Protein AF-A0A920FPR9-F1 (afdb_monomer_lite)

Structure (mmCIF, N/CA/C/O backbone):
data_AF-A0A920FPR9-F1
#
_entry.id   AF-A0A920FPR9-F1
#
loop_
_atom_site.group_PDB
_atom_site.id
_atom_site.type_symbol
_atom_site.label_atom_id
_atom_site.label_alt_id
_atom_site.label_comp_id
_atom_site.label_asym_id
_atom_site.label_entity_id
_atom_site.label_seq_id
_atom_site.pdbx_PDB_ins_code
_atom_site.Cartn_x
_atom_site.Cartn_y
_atom_site.Cartn_z
_atom_site.occupancy
_atom_site.B_iso_or_equiv
_atom_site.auth_seq_id
_atom_site.auth_comp_id
_atom_site.auth_asym_id
_atom_site.auth_atom_id
_atom_site.pdbx_PDB_model_num
ATOM 1 N N . MET A 1 1 ? -4.034 -4.593 37.000 1.00 54.41 1 MET A N 1
ATOM 2 C CA . MET A 1 1 ? -3.322 -3.969 35.863 1.00 54.41 1 MET A CA 1
ATOM 3 C C . MET A 1 1 ? -4.265 -4.034 34.671 1.00 54.41 1 MET A C 1
ATOM 5 O O . MET A 1 1 ? -4.746 -5.123 34.390 1.00 54.41 1 MET A O 1
ATOM 9 N N . LYS A 1 2 ? -4.655 -2.903 34.071 1.00 58.06 2 LYS A N 1
ATOM 10 C CA . LYS A 1 2 ? -5.606 -2.903 32.948 1.00 58.06 2 LYS A CA 1
ATOM 11 C C . LYS A 1 2 ? -4.841 -3.323 31.690 1.00 58.06 2 LYS A C 1
ATOM 13 O O . LYS A 1 2 ? -3.871 -2.659 31.336 1.00 58.06 2 LYS A O 1
ATOM 18 N N . ILE A 1 3 ? -5.212 -4.448 31.088 1.00 63.12 3 ILE A N 1
ATOM 19 C CA . ILE A 1 3 ? -4.632 -4.906 29.823 1.00 63.12 3 ILE A CA 1
ATOM 20 C C . ILE A 1 3 ? -5.325 -4.104 28.722 1.00 63.12 3 ILE A C 1
ATOM 22 O O . ILE A 1 3 ? -6.551 -4.095 28.641 1.00 63.12 3 ILE A O 1
ATOM 26 N N . ASN A 1 4 ? -4.548 -3.375 27.925 1.00 75.25 4 ASN A N 1
ATOM 27 C CA . ASN A 1 4 ? -5.068 -2.700 26.743 1.00 75.25 4 ASN A CA 1
ATOM 28 C C . ASN A 1 4 ? -5.108 -3.730 25.615 1.00 75.25 4 ASN A C 1
ATOM 30 O O . ASN A 1 4 ? -4.087 -4.020 24.995 1.00 75.25 4 ASN A O 1
ATOM 34 N N . GLU A 1 5 ? -6.274 -4.331 25.411 1.00 85.25 5 GLU A N 1
ATOM 35 C CA . GLU A 1 5 ? -6.492 -5.309 24.350 1.00 85.25 5 GLU A CA 1
ATOM 36 C C . GLU A 1 5 ? -6.717 -4.594 23.012 1.00 85.25 5 GLU A C 1
ATOM 38 O O . GLU A 1 5 ? -7.493 -3.642 2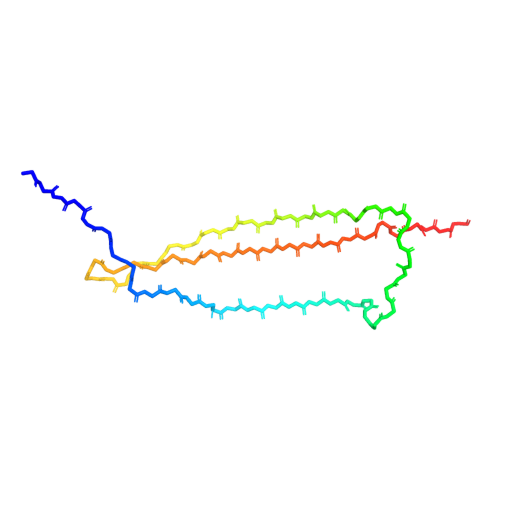2.920 1.00 85.25 5 GLU A O 1
ATOM 43 N N . ILE A 1 6 ? -6.035 -5.061 21.965 1.00 90.31 6 ILE A N 1
ATOM 44 C CA . ILE A 1 6 ? -6.274 -4.656 20.578 1.00 90.31 6 ILE A CA 1
ATOM 45 C C . ILE A 1 6 ? -6.886 -5.859 19.873 1.00 90.31 6 ILE A C 1
ATOM 47 O O . ILE A 1 6 ? -6.290 -6.933 19.854 1.00 90.31 6 ILE A O 1
ATOM 51 N N . THR A 1 7 ? -8.060 -5.673 19.277 1.00 92.69 7 THR A N 1
ATOM 52 C CA . THR A 1 7 ? -8.734 -6.709 18.487 1.00 92.69 7 THR A CA 1
ATOM 53 C C . THR A 1 7 ? -8.891 -6.228 17.049 1.00 92.69 7 THR A C 1
ATOM 55 O O . THR A 1 7 ? -9.342 -5.109 16.814 1.00 92.69 7 THR A O 1
ATOM 58 N N . LEU A 1 8 ? -8.530 -7.070 16.077 1.00 94.12 8 LEU A N 1
ATOM 59 C CA . LEU A 1 8 ? -8.786 -6.808 14.661 1.00 94.12 8 LEU A CA 1
ATOM 60 C C . LEU A 1 8 ? -10.201 -7.279 14.312 1.00 94.12 8 LEU A C 1
ATOM 62 O O . LEU A 1 8 ? -10.463 -8.478 14.291 1.00 94.12 8 LEU A O 1
ATOM 66 N N . MET A 1 9 ? -11.106 -6.342 14.025 1.00 93.94 9 MET A N 1
ATOM 67 C CA . MET A 1 9 ? -12.485 -6.675 13.638 1.00 93.94 9 MET A CA 1
ATOM 68 C C . MET A 1 9 ? -12.589 -7.164 12.189 1.00 93.94 9 MET A C 1
ATOM 70 O O . MET A 1 9 ? -13.451 -7.976 11.866 1.00 93.94 9 MET A O 1
ATOM 74 N N . GLY A 1 10 ? -11.716 -6.671 11.310 1.00 94.94 10 GLY A N 1
ATOM 75 C CA . GLY A 1 10 ? -11.686 -7.056 9.907 1.00 94.94 10 GLY A CA 1
ATOM 76 C C . GLY A 1 10 ? -10.540 -6.391 9.155 1.00 94.94 10 GLY A C 1
ATOM 77 O O . GLY A 1 10 ? -10.048 -5.334 9.544 1.00 94.94 10 GLY A O 1
ATOM 78 N N . GLN A 1 11 ? -10.126 -7.024 8.063 1.00 96.94 11 GLN A N 1
ATOM 79 C CA . GLN A 1 11 ? -9.150 -6.501 7.117 1.00 96.94 11 GLN A CA 1
ATOM 80 C C . GLN A 1 11 ? -9.700 -6.725 5.718 1.00 96.94 11 GLN A C 1
ATOM 82 O O . GLN A 1 11 ? -10.131 -7.826 5.381 1.00 96.94 11 GLN A O 1
ATOM 87 N N . TYR A 1 12 ? -9.706 -5.673 4.913 1.00 97.50 12 TYR A N 1
ATOM 88 C CA . TYR A 1 12 ? -10.281 -5.725 3.583 1.00 97.50 12 TYR A CA 1
ATOM 89 C C . TYR A 1 12 ? -9.613 -4.707 2.662 1.00 97.50 12 TYR A C 1
ATOM 91 O O . TYR A 1 12 ? -8.967 -3.758 3.109 1.00 97.50 12 TYR A O 1
ATOM 99 N N . ILE A 1 13 ? -9.762 -4.933 1.360 1.00 97.69 13 ILE A N 1
ATOM 100 C CA . ILE A 1 13 ? -9.270 -4.040 0.315 1.00 97.69 13 ILE A CA 1
ATOM 101 C C . ILE A 1 13 ? -10.408 -3.092 -0.053 1.00 97.69 13 ILE A C 1
ATOM 103 O O . ILE A 1 13 ? -11.469 -3.535 -0.486 1.00 97.69 13 ILE A O 1
ATOM 107 N N . LYS A 1 14 ? -10.188 -1.788 0.131 1.00 97.31 14 LYS A N 1
ATOM 108 C CA . LYS A 1 14 ? -11.145 -0.748 -0.281 1.00 97.31 14 LYS A CA 1
ATOM 109 C C . LYS A 1 14 ? -11.049 -0.404 -1.758 1.00 97.31 14 LYS A C 1
ATOM 111 O O . LYS A 1 14 ? -12.059 -0.104 -2.380 1.00 97.31 14 LYS A O 1
ATOM 116 N N . ASP A 1 15 ? -9.830 -0.412 -2.279 1.00 98.12 15 ASP A N 1
ATOM 117 C CA . ASP A 1 15 ? -9.522 -0.059 -3.656 1.00 98.12 15 ASP A CA 1
ATOM 118 C C . ASP A 1 15 ? -8.263 -0.816 -4.091 1.00 98.12 15 ASP A C 1
ATOM 120 O O . ASP A 1 15 ? -7.319 -0.971 -3.309 1.00 98.12 15 ASP A O 1
ATOM 124 N N . LEU A 1 16 ? -8.275 -1.307 -5.326 1.00 97.94 16 LEU A N 1
ATOM 125 C CA . LEU A 1 16 ? -7.160 -1.998 -5.955 1.00 97.94 16 LEU A CA 1
ATOM 126 C C . LEU A 1 16 ? -7.167 -1.666 -7.439 1.00 97.94 16 LEU A C 1
ATOM 128 O O . LEU A 1 16 ? -8.112 -1.988 -8.157 1.00 97.94 16 LEU A O 1
ATOM 132 N N . SER A 1 17 ? -6.062 -1.104 -7.904 1.00 98.00 17 SER A N 1
ATOM 133 C CA . SER A 1 17 ? -5.821 -0.882 -9.320 1.00 98.00 17 SER A CA 1
ATOM 134 C C . SER A 1 17 ? -4.448 -1.407 -9.715 1.00 98.00 17 SER A C 1
ATOM 136 O O . SER A 1 17 ? -3.483 -1.364 -8.948 1.00 98.00 17 SER A O 1
ATOM 138 N N . PHE A 1 18 ? -4.377 -1.934 -10.933 1.00 97.12 18 PHE A N 1
ATOM 139 C CA . PHE A 1 18 ? -3.135 -2.320 -11.577 1.00 97.12 18 PHE A CA 1
ATOM 140 C C . PHE A 1 18 ? -3.227 -1.966 -13.054 1.00 97.12 18 PHE A C 1
ATOM 142 O O . PHE A 1 18 ? -4.166 -2.367 -13.740 1.00 97.12 18 PHE A O 1
ATOM 149 N N . GLU A 1 19 ? -2.228 -1.240 -13.540 1.00 95.19 19 GLU A N 1
ATOM 150 C CA . GLU A 1 19 ? -2.155 -0.819 -14.930 1.00 95.19 19 GLU A CA 1
ATOM 151 C C . GLU A 1 19 ? -0.767 -1.125 -15.485 1.00 95.19 19 GLU A C 1
ATOM 153 O O . GLU A 1 19 ? 0.256 -0.790 -14.885 1.00 95.19 19 GLU A O 1
ATOM 158 N N . ASN A 1 20 ? -0.739 -1.743 -16.664 1.00 92.69 20 ASN A N 1
ATOM 159 C CA . ASN A 1 20 ? 0.474 -1.918 -17.449 1.00 92.69 20 ASN A CA 1
ATOM 160 C C . ASN A 1 20 ? 0.216 -1.431 -18.883 1.00 92.69 20 ASN A C 1
ATOM 162 O O . ASN A 1 20 ? -0.232 -2.220 -19.718 1.00 92.69 20 ASN A O 1
ATOM 166 N N . PRO A 1 21 ? 0.523 -0.158 -19.195 1.00 90.69 21 PRO A N 1
ATOM 167 C CA . PRO A 1 21 ? 0.312 0.407 -20.529 1.00 90.69 21 PRO A CA 1
ATOM 168 C C . PRO A 1 21 ? 1.095 -0.291 -21.651 1.00 90.69 21 PRO A C 1
ATOM 170 O O . PRO A 1 21 ? 0.811 -0.071 -22.822 1.00 90.69 21 PRO A O 1
ATOM 173 N N . MET A 1 22 ? 2.102 -1.101 -21.309 1.00 85.88 22 MET A N 1
ATOM 174 C CA . MET A 1 22 ? 2.939 -1.822 -22.272 1.00 85.88 22 MET A CA 1
ATOM 175 C C . MET A 1 22 ? 2.479 -3.270 -22.491 1.00 85.88 22 MET A C 1
ATOM 177 O O . MET A 1 22 ? 3.093 -3.991 -23.272 1.00 85.88 22 MET A O 1
ATOM 181 N N . ALA A 1 23 ? 1.425 -3.730 -21.810 1.00 88.88 23 ALA A N 1
ATOM 182 C CA . ALA A 1 23 ? 0.899 -5.075 -22.010 1.00 88.88 23 ALA A CA 1
ATOM 183 C C . ALA A 1 23 ? 0.272 -5.243 -23.415 1.00 88.88 23 ALA A C 1
ATOM 185 O O . ALA A 1 23 ? -0.316 -4.300 -23.942 1.00 88.88 23 ALA A O 1
ATOM 186 N N . PRO A 1 24 ? 0.359 -6.442 -24.028 1.00 87.19 24 PRO A N 1
ATOM 187 C CA . PRO A 1 24 ? 1.112 -7.617 -23.569 1.00 87.19 24 PRO A CA 1
ATOM 188 C C . PRO A 1 24 ? 2.613 -7.543 -23.907 1.00 87.19 24 PRO A C 1
ATOM 190 O O . PRO A 1 24 ? 3.409 -8.315 -23.378 1.00 87.19 24 PRO A O 1
ATOM 193 N N . ASN A 1 25 ? 3.002 -6.614 -24.783 1.00 81.88 25 ASN A N 1
ATOM 194 C CA . ASN A 1 25 ? 4.328 -6.538 -25.387 1.00 81.88 25 ASN A CA 1
ATOM 195 C C . ASN A 1 25 ? 5.307 -5.748 -24.510 1.00 81.88 25 ASN A C 1
ATOM 197 O O . ASN A 1 25 ? 5.702 -4.626 -24.833 1.00 81.88 25 ASN A O 1
ATOM 201 N N . LEU A 1 26 ? 5.724 -6.356 -23.399 1.00 79.62 26 LEU A N 1
ATOM 202 C CA . LEU A 1 26 ? 6.798 -5.806 -22.581 1.00 79.62 26 LEU A CA 1
ATOM 203 C C . LEU A 1 26 ? 8.146 -6.031 -23.297 1.00 79.62 26 LEU A C 1
ATOM 205 O O . LEU A 1 26 ? 8.503 -7.181 -23.561 1.00 79.62 26 LEU A O 1
ATOM 209 N N . PRO A 1 27 ? 8.914 -4.978 -23.627 1.00 73.81 27 PRO A N 1
ATOM 210 C CA . PRO A 1 27 ? 10.205 -5.142 -24.277 1.00 73.81 27 PRO A CA 1
ATOM 211 C C . PRO A 1 27 ? 11.179 -5.856 -23.339 1.00 73.81 27 PRO A C 1
ATOM 213 O O . PRO A 1 27 ? 11.151 -5.648 -22.124 1.00 73.81 27 PRO A O 1
ATOM 216 N N . SER A 1 28 ? 12.078 -6.657 -23.910 1.00 73.81 28 SER A N 1
ATOM 217 C CA . SER A 1 28 ? 13.195 -7.254 -23.180 1.00 73.81 28 SER A CA 1
ATOM 218 C C . SER A 1 28 ? 14.019 -6.151 -22.512 1.00 73.81 28 SER A C 1
ATOM 220 O O . SER A 1 28 ? 14.619 -5.309 -23.186 1.00 73.81 28 SER A O 1
ATOM 222 N N . GLN A 1 29 ? 14.016 -6.126 -21.181 1.00 69.69 29 GLN A N 1
ATOM 223 C CA . GLN 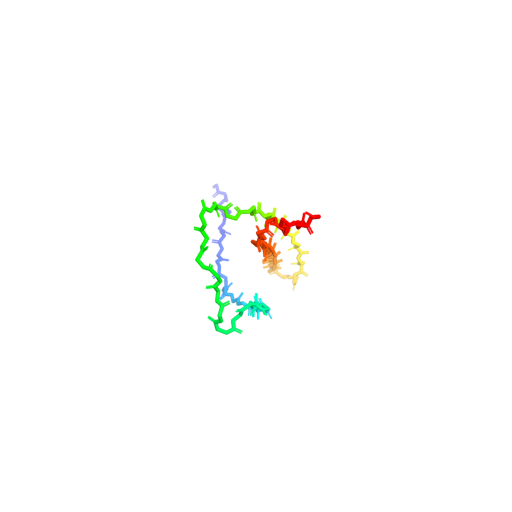A 1 29 ? 14.713 -5.104 -20.413 1.00 69.69 29 GLN A CA 1
ATOM 224 C C . GLN A 1 29 ? 16.155 -5.536 -20.149 1.00 69.69 29 GLN A C 1
ATOM 226 O O . GLN A 1 29 ? 16.401 -6.477 -19.405 1.00 69.69 29 GLN A O 1
ATOM 231 N N . ASN A 1 30 ? 17.114 -4.786 -20.693 1.00 72.75 30 ASN A N 1
ATOM 232 C CA . ASN A 1 30 ? 18.535 -4.925 -20.343 1.00 72.75 30 ASN A CA 1
ATOM 233 C C . ASN A 1 30 ? 18.901 -4.172 -19.049 1.00 72.75 30 ASN A C 1
ATOM 235 O O . ASN A 1 30 ? 20.062 -4.157 -18.646 1.00 72.75 30 ASN A O 1
ATOM 239 N N . LYS A 1 31 ? 17.938 -3.480 -18.424 1.00 79.19 31 LYS A N 1
ATOM 240 C CA . LYS A 1 31 ? 18.169 -2.625 -17.258 1.00 79.19 31 LYS A CA 1
ATOM 241 C C . LYS A 1 31 ? 17.001 -2.711 -16.287 1.00 79.19 31 LYS A C 1
ATOM 243 O O . LYS A 1 31 ? 15.853 -2.653 -16.715 1.00 79.19 31 LYS A O 1
ATOM 248 N N . ASN A 1 32 ? 17.314 -2.786 -14.996 1.00 85.00 32 ASN A N 1
ATOM 249 C CA . ASN A 1 32 ? 16.307 -2.789 -13.940 1.00 85.00 32 ASN A CA 1
ATOM 250 C C . ASN A 1 32 ? 15.468 -1.496 -13.987 1.00 85.00 32 ASN A C 1
ATOM 252 O O . ASN A 1 32 ? 16.038 -0.415 -14.193 1.00 85.00 32 ASN A O 1
ATOM 256 N N . PRO A 1 33 ? 14.142 -1.582 -13.794 1.00 89.25 33 PRO A N 1
ATOM 257 C CA . PRO A 1 33 ? 13.271 -0.416 -13.779 1.00 89.25 33 PRO A CA 1
ATOM 258 C C . PRO A 1 33 ? 13.548 0.464 -12.557 1.00 89.25 33 PRO A C 1
ATOM 260 O O . PRO A 1 33 ? 14.000 0.001 -11.509 1.00 89.25 33 PRO A O 1
ATOM 263 N N . THR A 1 34 ? 13.229 1.747 -12.676 1.00 91.75 34 THR A N 1
ATOM 264 C CA . THR A 1 34 ? 13.154 2.648 -11.527 1.00 91.75 34 THR A CA 1
ATOM 265 C C . THR A 1 34 ? 11.828 2.424 -10.815 1.00 91.75 34 THR A C 1
ATOM 267 O O . THR A 1 34 ? 10.775 2.451 -11.456 1.00 91.75 34 THR A O 1
ATOM 270 N N . ILE A 1 35 ? 11.886 2.220 -9.500 1.00 94.38 35 ILE A N 1
ATOM 271 C CA . ILE A 1 35 ? 10.726 1.979 -8.643 1.00 94.38 35 ILE A CA 1
ATOM 272 C C . ILE A 1 35 ? 10.514 3.200 -7.750 1.00 94.38 35 ILE A C 1
ATOM 274 O O . ILE A 1 35 ? 11.416 3.579 -7.008 1.00 94.38 35 ILE A O 1
ATOM 278 N N . ASN A 1 36 ? 9.311 3.766 -7.793 1.00 96.69 36 ASN A N 1
ATOM 279 C CA . ASN A 1 36 ? 8.843 4.763 -6.834 1.00 96.69 36 ASN A CA 1
ATOM 280 C C . ASN A 1 36 ? 7.790 4.121 -5.925 1.00 96.69 36 ASN A C 1
ATOM 282 O O . ASN A 1 36 ? 6.951 3.351 -6.403 1.00 96.69 36 ASN A O 1
ATOM 286 N N . LEU A 1 37 ? 7.844 4.424 -4.627 1.00 97.06 37 LEU A N 1
ATOM 287 C CA . LEU A 1 37 ? 6.933 3.898 -3.613 1.00 97.06 37 LEU A CA 1
ATOM 288 C C . LEU A 1 37 ? 6.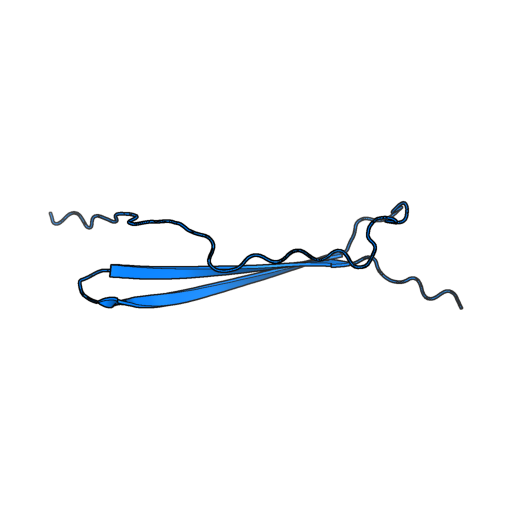449 5.041 -2.719 1.00 97.06 37 LEU A C 1
ATOM 290 O O . LEU A 1 37 ? 7.250 5.661 -2.027 1.00 97.06 37 LEU A O 1
ATOM 294 N N . ASP A 1 38 ? 5.137 5.250 -2.697 1.00 98.00 38 ASP A N 1
ATOM 295 C CA . ASP A 1 38 ? 4.456 6.172 -1.796 1.00 98.00 38 ASP A CA 1
ATOM 296 C C . ASP A 1 38 ? 3.576 5.379 -0.827 1.00 98.00 38 ASP A C 1
ATOM 298 O O . ASP A 1 38 ? 2.714 4.595 -1.242 1.00 98.00 38 ASP A O 1
AT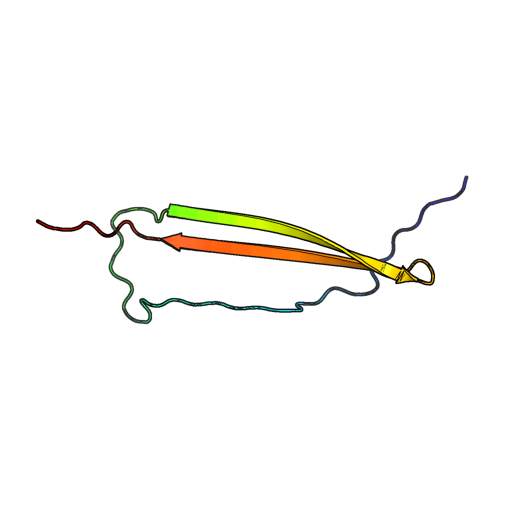OM 302 N N . VAL A 1 39 ? 3.764 5.609 0.472 1.00 97.50 39 VAL A N 1
ATOM 303 C CA . VAL A 1 39 ? 2.978 4.980 1.540 1.00 97.50 39 VAL A CA 1
ATOM 304 C C . VAL A 1 39 ? 2.323 6.070 2.371 1.00 97.50 39 VAL A C 1
ATOM 306 O O . VAL A 1 39 ? 2.999 6.954 2.888 1.00 97.50 39 VAL A O 1
ATOM 309 N N . ASN A 1 40 ? 1.000 6.010 2.492 1.00 97.69 40 ASN A N 1
ATOM 310 C CA . ASN A 1 40 ? 0.211 6.962 3.263 1.00 97.69 40 ASN A CA 1
ATOM 311 C C . ASN A 1 40 ? -0.770 6.218 4.164 1.00 97.69 40 ASN A C 1
ATOM 313 O O . ASN A 1 40 ? -1.377 5.233 3.744 1.00 97.69 40 ASN A O 1
ATOM 317 N N . THR A 1 41 ? -0.981 6.737 5.369 1.00 97.44 41 THR A N 1
ATOM 318 C CA . THR A 1 41 ? -1.947 6.189 6.323 1.00 97.44 41 THR A CA 1
ATOM 319 C C . THR A 1 41 ? -2.953 7.263 6.694 1.00 97.44 41 THR A C 1
ATOM 321 O O . THR A 1 41 ? -2.579 8.398 6.977 1.00 97.44 41 THR A O 1
ATOM 324 N N . THR A 1 42 ? -4.231 6.902 6.715 1.00 97.50 42 THR A N 1
ATOM 325 C CA . THR A 1 42 ? -5.294 7.754 7.257 1.00 97.50 42 THR A CA 1
ATOM 326 C C . THR A 1 42 ? -6.037 7.009 8.354 1.00 97.50 42 THR A C 1
ATOM 328 O O . THR A 1 42 ? -6.213 5.792 8.289 1.00 97.50 42 THR A O 1
ATOM 331 N N . TYR A 1 43 ? -6.432 7.754 9.379 1.00 96.88 43 TYR A N 1
ATOM 332 C CA . TYR A 1 43 ? -7.165 7.260 10.535 1.00 96.88 43 TYR A CA 1
ATOM 333 C C . TYR A 1 43 ? -8.586 7.816 10.498 1.00 96.88 43 TYR A C 1
ATOM 335 O O . TYR A 1 43 ? -8.777 9.005 10.237 1.00 96.88 43 TYR A O 1
ATOM 343 N N . LEU A 1 44 ? -9.562 6.962 10.789 1.00 96.31 44 LEU A N 1
ATOM 344 C CA . LEU A 1 44 ? -10.953 7.339 10.980 1.00 96.31 44 LEU A CA 1
ATOM 345 C C . LEU A 1 44 ? -11.456 6.783 12.318 1.00 96.31 44 LEU A C 1
ATOM 347 O O . LEU A 1 44 ? -11.310 5.595 12.608 1.00 96.31 44 LEU A O 1
ATOM 351 N N . ASP A 1 45 ? -12.066 7.652 13.120 1.00 95.44 45 ASP A N 1
ATOM 352 C CA . ASP A 1 45 ? -12.748 7.274 14.358 1.00 95.44 45 ASP A CA 1
ATOM 353 C C . ASP A 1 45 ? -14.197 6.871 14.045 1.00 95.44 45 ASP A C 1
ATOM 355 O O . ASP A 1 45 ? -14.980 7.687 13.550 1.00 95.44 45 ASP A O 1
ATOM 359 N N . LEU A 1 46 ? -14.553 5.612 14.314 1.00 93.00 46 LEU A N 1
ATOM 360 C CA . LEU A 1 46 ? -15.886 5.059 14.055 1.00 93.00 46 LEU A CA 1
ATOM 361 C C . LEU A 1 46 ? -16.808 5.113 15.288 1.00 93.00 46 LEU A C 1
ATOM 363 O O . LEU A 1 46 ? -17.919 4.583 15.232 1.00 93.00 46 LEU A O 1
ATOM 367 N N . LYS A 1 47 ? -16.389 5.788 16.374 1.00 91.00 47 LYS A N 1
ATOM 368 C CA . LYS A 1 47 ? -17.037 5.812 17.700 1.00 91.00 47 LYS A CA 1
ATOM 369 C C . LYS A 1 47 ? -17.043 4.439 18.379 1.00 91.00 47 LYS A C 1
ATOM 371 O O . LYS A 1 47 ? -16.623 3.435 17.816 1.00 91.00 47 LYS A O 1
ATOM 376 N N . ASN A 1 48 ? -17.491 4.395 19.637 1.00 90.44 48 ASN A N 1
ATOM 377 C CA . ASN A 1 48 ? -17.599 3.159 20.427 1.00 90.44 48 ASN A CA 1
ATOM 378 C C . ASN A 1 48 ? -16.278 2.367 20.523 1.00 90.44 48 ASN A C 1
ATOM 380 O O . ASN A 1 48 ? -16.304 1.143 20.597 1.00 90.44 48 ASN A O 1
ATOM 384 N N . ASN A 1 49 ? -15.138 3.071 20.543 1.00 90.81 49 ASN A N 1
ATOM 385 C CA . ASN A 1 49 ? -13.793 2.480 20.557 1.00 90.81 4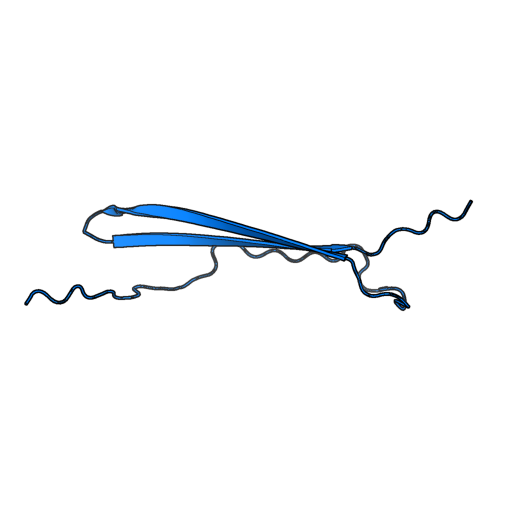9 ASN A CA 1
ATOM 386 C C . ASN A 1 49 ? -13.483 1.611 19.318 1.00 90.81 49 ASN A C 1
ATOM 388 O O . ASN A 1 49 ? -12.643 0.715 19.375 1.00 90.81 49 ASN A O 1
ATOM 392 N N . ASN A 1 50 ? -14.169 1.880 18.203 1.00 93.25 50 ASN A N 1
ATOM 393 C CA . ASN A 1 50 ? -13.870 1.301 16.904 1.00 93.25 50 ASN A CA 1
ATOM 394 C C . ASN A 1 50 ? -13.057 2.294 16.080 1.00 93.25 50 ASN A C 1
ATOM 396 O O . ASN A 1 50 ? -13.371 3.482 15.996 1.00 93.25 50 ASN A O 1
ATOM 400 N N . HIS A 1 51 ? -12.025 1.774 15.433 1.00 95.56 51 HIS A N 1
ATOM 401 C CA . HIS A 1 51 ? -11.075 2.562 14.670 1.00 95.56 51 HIS A CA 1
ATOM 402 C C . HIS A 1 51 ? -10.895 1.927 13.307 1.00 95.56 51 HIS A C 1
ATOM 404 O O . HIS A 1 51 ? -10.811 0.704 13.189 1.00 95.56 51 HIS A O 1
ATOM 410 N N . GLU A 1 52 ? -10.787 2.761 12.285 1.00 96.75 52 GLU A N 1
ATOM 411 C CA . GLU A 1 52 ? -10.433 2.310 10.957 1.00 96.75 52 GLU A CA 1
ATOM 412 C C . GLU A 1 52 ? -9.120 2.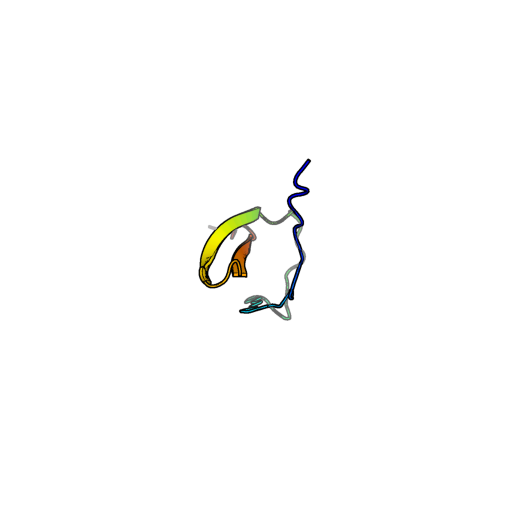944 10.515 1.00 96.75 52 GLU A C 1
ATOM 414 O O . GLU A 1 52 ? -8.943 4.163 10.540 1.00 96.75 52 GLU A O 1
ATOM 419 N N . ILE A 1 53 ? -8.199 2.084 10.090 1.00 97.00 53 ILE A N 1
ATOM 420 C CA . ILE A 1 53 ? -6.901 2.471 9.556 1.00 97.00 53 ILE A CA 1
ATOM 421 C C . ILE A 1 53 ? -6.895 2.141 8.069 1.00 97.00 53 ILE A C 1
ATOM 423 O O . ILE A 1 53 ? -6.992 0.975 7.691 1.00 97.00 53 ILE A O 1
ATOM 427 N N . ASN A 1 54 ? -6.747 3.159 7.224 1.00 97.88 54 ASN A N 1
ATOM 428 C CA . ASN A 1 54 ? -6.591 2.969 5.787 1.00 97.88 54 ASN A CA 1
ATOM 429 C C . ASN A 1 54 ? -5.126 3.165 5.409 1.00 97.88 54 ASN A C 1
ATOM 431 O O . ASN A 1 54 ? -4.606 4.282 5.477 1.00 97.88 54 ASN A O 1
ATOM 435 N N . LEU A 1 55 ? -4.486 2.080 4.978 1.00 98.00 55 LEU A N 1
ATOM 436 C CA . LEU A 1 55 ? -3.146 2.087 4.409 1.00 98.00 55 LEU A CA 1
ATOM 437 C C . LEU A 1 55 ? -3.248 2.174 2.884 1.00 98.00 55 LEU A C 1
ATOM 439 O O . LEU A 1 55 ? -3.745 1.255 2.236 1.00 98.00 55 LEU A O 1
ATOM 443 N N . LYS A 1 56 ? -2.766 3.274 2.308 1.00 98.25 56 LYS A N 1
ATOM 444 C CA . LYS A 1 56 ? -2.670 3.466 0.861 1.00 98.25 56 LYS A CA 1
ATOM 445 C C . LYS A 1 56 ? -1.226 3.284 0.420 1.00 98.25 56 LYS A C 1
ATOM 447 O O . LYS A 1 56 ? -0.349 4.044 0.828 1.00 98.25 56 LYS A O 1
ATOM 452 N N . ILE A 1 57 ? -1.008 2.311 -0.457 1.00 98.19 57 ILE A N 1
ATOM 453 C CA . ILE A 1 57 ? 0.285 2.043 -1.085 1.00 98.19 57 ILE A CA 1
ATOM 454 C C . ILE A 1 57 ? 0.143 2.337 -2.573 1.00 98.19 57 ILE A C 1
ATOM 456 O O . ILE A 1 57 ? -0.737 1.791 -3.235 1.00 98.19 57 ILE A O 1
ATOM 460 N N . LYS A 1 58 ? 1.011 3.196 -3.102 1.00 98.25 58 LYS A N 1
ATOM 461 C CA . LYS A 1 58 ? 1.137 3.431 -4.539 1.00 98.25 58 LYS A CA 1
ATOM 462 C C . LYS A 1 58 ? 2.565 3.114 -4.946 1.00 98.25 58 LYS A C 1
ATOM 464 O O . LYS A 1 58 ? 3.503 3.678 -4.395 1.00 98.25 58 LYS A O 1
ATOM 469 N N . SER A 1 59 ? 2.728 2.227 -5.921 1.00 97.44 59 SER A N 1
ATOM 470 C CA . SER A 1 59 ? 4.030 1.956 -6.524 1.00 97.44 59 SER A CA 1
ATOM 471 C C . SER A 1 59 ? 3.975 2.173 -8.027 1.00 97.44 59 SER A C 1
ATOM 473 O O . SER A 1 59 ? 2.954 1.935 -8.671 1.00 97.44 59 SER A O 1
ATOM 475 N N . THR A 1 60 ? 5.070 2.665 -8.594 1.00 96.50 60 THR A N 1
ATOM 476 C CA . THR A 1 60 ? 5.214 2.831 -10.038 1.00 96.50 60 THR A CA 1
ATOM 477 C C . THR A 1 60 ? 6.584 2.336 -10.459 1.00 96.50 60 THR A C 1
ATOM 479 O O . THR A 1 60 ? 7.601 2.793 -9.940 1.00 96.50 60 THR A O 1
ATOM 482 N N . ALA A 1 61 ? 6.595 1.414 -11.418 1.00 92.75 61 ALA A N 1
ATOM 483 C CA . ALA A 1 61 ? 7.797 0.963 -12.095 1.00 92.75 61 ALA A CA 1
ATOM 484 C C . ALA A 1 61 ? 7.888 1.660 -13.453 1.00 92.75 61 ALA A C 1
ATOM 486 O O . ALA A 1 61 ? 6.931 1.648 -14.226 1.00 92.75 61 ALA A O 1
ATOM 487 N N . SER A 1 62 ? 9.031 2.271 -13.751 1.00 90.31 62 SER A N 1
ATOM 488 C CA . SER A 1 62 ? 9.263 2.942 -15.030 1.00 90.31 62 SER A CA 1
ATOM 489 C C . SER A 1 62 ? 10.602 2.538 -15.628 1.00 90.31 62 SER A C 1
ATOM 491 O O . SER A 1 62 ? 11.597 2.341 -14.930 1.00 90.31 62 SER A O 1
ATOM 493 N N . ILE A 1 63 ? 10.628 2.422 -16.951 1.00 85.44 63 ILE A N 1
ATOM 494 C CA . ILE A 1 63 ? 11.857 2.266 -17.723 1.00 85.44 63 ILE A CA 1
ATOM 495 C C . ILE A 1 63 ? 12.179 3.650 -18.273 1.00 85.44 63 ILE A C 1
ATOM 497 O O . ILE A 1 63 ? 11.313 4.303 -18.860 1.00 85.44 63 ILE A O 1
ATOM 501 N N . LYS A 1 64 ? 13.417 4.120 -18.107 1.00 71.38 64 LYS A N 1
ATOM 502 C CA . LYS A 1 64 ? 13.830 5.393 -18.703 1.00 71.38 64 LYS A CA 1
ATOM 503 C C . LYS A 1 64 ? 13.697 5.284 -20.226 1.00 71.38 64 LYS A C 1
ATOM 505 O O . LYS A 1 64 ? 14.388 4.474 -20.840 1.00 71.38 64 LYS A O 1
ATOM 510 N N . LYS A 1 65 ? 12.831 6.101 -20.834 1.00 60.34 65 LYS A N 1
ATOM 511 C CA . LYS A 1 65 ? 12.746 6.237 -22.293 1.00 60.34 65 LYS A CA 1
ATOM 512 C C . LYS A 1 65 ? 14.088 6.787 -22.777 1.00 60.34 65 LYS A C 1
ATOM 514 O O . LYS A 1 65 ? 14.399 7.951 -22.530 1.00 60.34 65 LYS A O 1
ATOM 519 N N . ILE A 1 66 ? 14.915 5.946 -23.394 1.00 56.62 66 ILE A N 1
ATOM 520 C CA . ILE A 1 66 ? 16.094 6.427 -24.114 1.00 56.62 66 ILE A CA 1
ATOM 521 C C . ILE A 1 66 ? 15.540 7.155 -25.336 1.00 56.62 66 ILE A C 1
ATOM 523 O O . ILE A 1 66 ? 14.986 6.533 -26.240 1.00 56.62 66 ILE A O 1
ATOM 527 N N . LEU A 1 67 ? 15.593 8.485 -25.306 1.00 49.75 67 LEU A N 1
ATOM 528 C CA . LEU A 1 67 ? 15.313 9.306 -26.472 1.00 49.75 67 LEU A CA 1
ATOM 529 C C . LEU A 1 67 ? 16.514 9.123 -27.406 1.00 49.75 67 LEU A C 1
ATOM 531 O O . LEU A 1 67 ? 17.585 9.656 -27.128 1.00 49.75 67 LEU A O 1
ATOM 535 N N . TYR A 1 68 ? 16.373 8.293 -28.437 1.00 49.56 68 TYR A N 1
ATOM 536 C CA . TYR A 1 68 ? 17.357 8.264 -29.513 1.00 49.56 68 TYR A CA 1
ATOM 537 C C . TYR A 1 68 ? 17.213 9.579 -30.290 1.00 49.56 68 TYR A C 1
ATOM 539 O O . TYR A 1 68 ? 16.141 9.848 -30.837 1.00 49.56 68 TYR A O 1
ATOM 547 N N . LEU A 1 69 ? 18.257 10.411 -30.234 1.00 43.31 69 LEU A N 1
ATOM 548 C CA . LEU A 1 69 ? 18.549 11.434 -31.239 1.00 43.31 69 LEU A CA 1
ATOM 549 C C . LEU A 1 69 ? 19.283 10.764 -32.400 1.00 43.31 69 LEU A C 1
ATOM 551 O O . LEU A 1 69 ? 20.132 9.890 -32.102 1.00 43.31 69 LEU A O 1
#

Secondary structure (DSSP, 8-state):
-------------S------TT-S-----SSPPEEEEEEEEEEEE-STT-EEEEEEEEEEEE-------

Foldseek 3Di:
DDDPDDDDPDDDDPDDDDDDPCPPPDDDDPDFWDKDKDWDWDKDDPPPPDIDIDIDIDMDTHDPPPPDD

pLDDT: mean 87.2, std 14.11, range [43.31, 98.25]

Radius of gyration: 20.36 Å; chains: 1; bounding box: 36×19×67 Å

Sequence (69 aa):
MKINEITLMGQYIKDLSFENPMAPNLPSQNKNPTINLDVNTTYLDLKNNNHEINLKIKSTASIKKILYL